Protein AF-A0A1J7IC59-F1 (afdb_monomer)

Secondary structure (DSSP, 8-state):
----PPPEEHHHHTTT--HHHHHHHHHHHHHHHHTTSEEEE-SSTT---EEE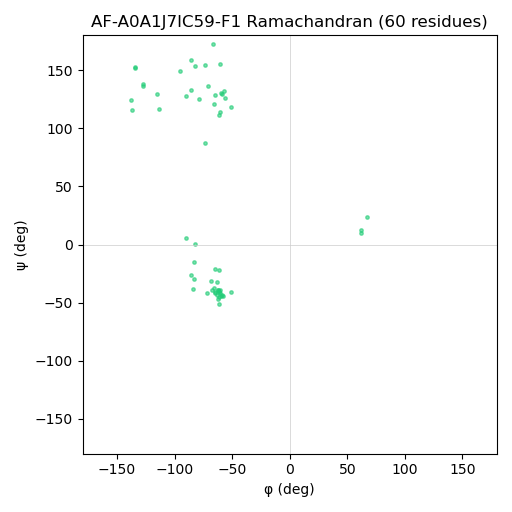E-HHHHT---

Sequence (62 aa):
MEEPAEDLSLNKILERKTRKLSARMFFEVLVLKNHGLIDVQQDEPYGDISLKLTFSFSKAHI

Mean predicted aligned error: 6.24 Å

Nearest PDB structures (foldseek):
  8roa-assembly2_D  TM=9.569E-01  e=8.842E-04  Homo sapiens
  8ro9-assembly2_D  TM=9.419E-01  e=1.488E-03  Homo sapiens
  8rod-assembly1_B  TM=9.436E-01  e=1.808E-03  Homo sapiens
  6wge-assembly1_C  TM=9.444E-01  e=2.672E-03  Homo sapiens
  8rof-assembly1_B  TM=8.475E-01  e=1.394E-03  Homo sapiens

Foldseek 3Di:
DPDFDPWDWLCVVCPPPDPVVSVVVVVVLVVCVVVVQWDWDDDDVVHIITIGGDPVNVPPDD

Structure (mmCIF, N/CA/C/O backbone):
data_AF-A0A1J7IC59-F1
#
_entry.id   AF-A0A1J7IC59-F1
#
loop_
_atom_site.group_PDB
_atom_site.id
_atom_site.type_symbol
_atom_site.label_atom_id
_atom_site.label_alt_id
_atom_site.label_comp_id
_atom_site.label_asym_id
_atom_site.label_entity_id
_atom_site.label_seq_id
_atom_site.pdbx_PDB_ins_code
_atom_site.Cartn_x
_atom_site.Cartn_y
_atom_site.Cartn_z
_atom_site.occupancy
_atom_site.B_iso_or_equiv
_atom_site.auth_seq_id
_atom_site.auth_comp_id
_atom_site.auth_asym_id
_atom_site.auth_atom_id
_atom_site.pdbx_PDB_model_num
ATOM 1 N N . MET A 1 1 ? -18.073 -20.139 -14.870 1.00 38.09 1 MET A N 1
ATOM 2 C CA . MET A 1 1 ? -18.156 -19.387 -13.605 1.00 38.09 1 MET A CA 1
ATOM 3 C C . MET A 1 1 ? -16.767 -18.829 -13.385 1.00 38.09 1 MET A C 1
ATOM 5 O O . MET A 1 1 ? -15.858 -19.631 -13.237 1.00 38.09 1 MET A O 1
ATOM 9 N N . GLU A 1 2 ? -16.570 -17.517 -13.539 1.00 50.72 2 GLU A N 1
ATOM 10 C CA . GLU A 1 2 ? -15.304 -16.885 -13.139 1.00 50.72 2 GLU A CA 1
ATOM 11 C C . GLU A 1 2 ? -15.211 -17.008 -11.617 1.00 50.72 2 GLU A C 1
ATOM 13 O O . GLU A 1 2 ? -16.129 -16.583 -10.913 1.00 50.72 2 GLU A O 1
ATOM 18 N N . GLU A 1 3 ? -14.160 -17.658 -11.116 1.00 51.34 3 GLU A N 1
ATOM 19 C CA . GLU A 1 3 ? -13.867 -17.629 -9.688 1.00 51.34 3 GLU A CA 1
ATOM 20 C C . GLU A 1 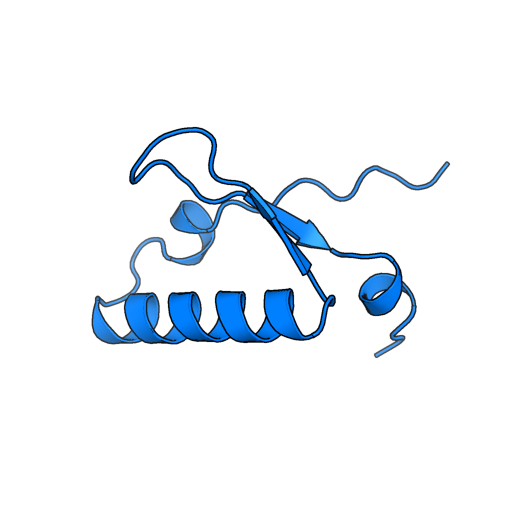3 ? -13.650 -16.164 -9.290 1.00 51.34 3 GLU A C 1
ATOM 22 O O . GLU A 1 3 ? -12.918 -15.450 -9.986 1.00 51.34 3 GLU A O 1
ATOM 27 N N . PRO A 1 4 ? -14.308 -15.670 -8.228 1.00 55.34 4 PRO A N 1
ATOM 28 C CA . PRO A 1 4 ? -14.044 -14.326 -7.753 1.00 55.34 4 PRO A CA 1
ATOM 29 C C . PRO A 1 4 ? -12.571 -14.279 -7.354 1.00 55.34 4 PRO A C 1
ATOM 31 O O . PRO A 1 4 ? -12.164 -14.982 -6.434 1.00 55.34 4 PRO A O 1
ATOM 34 N N . ALA A 1 5 ? -11.776 -13.492 -8.082 1.00 62.91 5 ALA A N 1
ATOM 35 C CA . ALA A 1 5 ? -10.391 -13.239 -7.719 1.00 62.91 5 ALA A CA 1
ATOM 36 C C . ALA A 1 5 ? -10.365 -12.808 -6.248 1.00 62.91 5 ALA A C 1
ATOM 38 O O . ALA A 1 5 ? -11.027 -11.832 -5.890 1.00 62.91 5 ALA A O 1
ATOM 39 N N . GLU A 1 6 ? -9.687 -13.594 -5.411 1.00 72.06 6 GLU A N 1
ATOM 40 C CA . GLU A 1 6 ? -9.583 -13.339 -3.978 1.00 72.06 6 GLU A CA 1
ATOM 41 C C . GLU A 1 6 ? -8.940 -11.964 -3.767 1.00 72.06 6 GLU A C 1
ATOM 43 O O . GLU A 1 6 ? -7.912 -11.648 -4.376 1.00 72.06 6 GLU A O 1
ATOM 48 N N . ASP A 1 7 ? -9.572 -11.128 -2.944 1.00 85.00 7 ASP A N 1
ATOM 49 C CA . ASP A 1 7 ? -9.081 -9.779 -2.686 1.00 85.00 7 ASP A CA 1
ATOM 50 C C . ASP A 1 7 ? -7.724 -9.857 -1.959 1.00 85.00 7 ASP A C 1
ATOM 52 O O . ASP A 1 7 ? -7.556 -10.547 -0.948 1.00 85.00 7 ASP A O 1
ATOM 56 N N . LEU A 1 8 ? -6.724 -9.146 -2.480 1.00 91.88 8 LEU A N 1
ATOM 57 C CA . LEU A 1 8 ? -5.362 -9.157 -1.955 1.00 91.88 8 LEU A CA 1
ATOM 58 C C . LEU A 1 8 ? -5.185 -8.073 -0.889 1.00 91.88 8 LEU A C 1
ATOM 60 O O . LEU A 1 8 ? -5.420 -6.897 -1.143 1.00 91.88 8 LEU A O 1
ATOM 64 N N . SER A 1 9 ? -4.683 -8.448 0.286 1.00 95.12 9 SER A N 1
ATOM 65 C CA . SER A 1 9 ? -4.353 -7.502 1.364 1.00 95.12 9 SER A CA 1
ATOM 66 C C . SER A 1 9 ? -3.017 -6.796 1.112 1.00 95.12 9 SER A C 1
ATOM 68 O O . SER A 1 9 ? -1.971 -7.445 0.980 1.00 95.12 9 SER A O 1
ATOM 70 N N . LEU A 1 10 ? -3.022 -5.460 1.118 1.0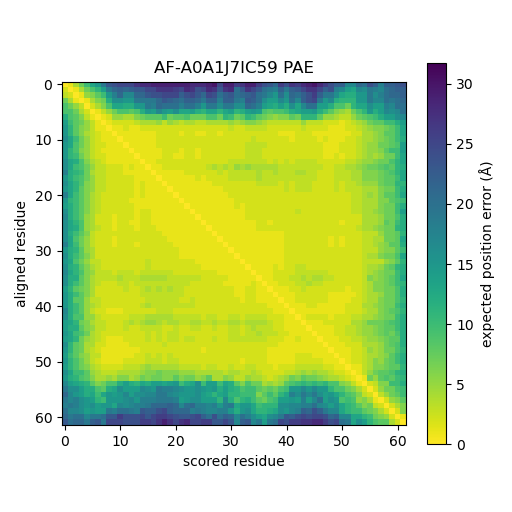0 95.94 10 LEU A N 1
ATOM 71 C CA . LEU A 1 10 ? -1.804 -4.662 0.998 1.00 95.94 10 LEU A CA 1
ATOM 72 C C . LEU A 1 10 ? -0.882 -4.850 2.211 1.00 95.94 10 LEU A C 1
ATOM 74 O O . LEU A 1 10 ? 0.334 -4.934 2.030 1.00 95.94 10 LEU A O 1
ATOM 78 N N . ASN A 1 11 ? -1.422 -4.986 3.427 1.00 96.00 11 ASN A N 1
ATOM 79 C CA . ASN A 1 11 ? -0.606 -5.266 4.612 1.00 96.00 11 ASN A CA 1
ATOM 80 C C . ASN A 1 11 ? 0.155 -6.590 4.488 1.00 96.00 11 ASN A C 1
ATOM 82 O O . ASN A 1 11 ? 1.343 -6.637 4.811 1.00 96.00 11 ASN A O 1
ATOM 86 N N . LYS A 1 12 ? -0.485 -7.645 3.965 1.00 96.12 12 LYS A N 1
ATOM 87 C CA . LYS A 1 12 ? 0.191 -8.928 3.701 1.00 96.12 12 LYS A CA 1
ATOM 88 C C . LYS A 1 12 ? 1.278 -8.788 2.630 1.00 96.12 12 LYS A C 1
ATOM 90 O O . LYS A 1 12 ? 2.371 -9.319 2.796 1.00 96.12 12 LYS A O 1
ATOM 95 N N . ILE A 1 13 ? 1.025 -8.033 1.556 1.00 95.25 13 ILE A N 1
ATOM 96 C CA . ILE A 1 13 ? 2.021 -7.777 0.493 1.00 95.25 13 ILE A CA 1
ATOM 97 C C . ILE A 1 13 ? 3.245 -7.022 1.040 1.00 95.25 13 ILE A C 1
ATOM 99 O O . ILE A 1 13 ? 4.388 -7.286 0.646 1.00 95.25 13 ILE A O 1
ATOM 103 N N . LEU A 1 14 ? 3.010 -6.069 1.942 1.00 96.75 14 LEU A N 1
ATOM 104 C CA . LEU A 1 14 ? 4.040 -5.215 2.531 1.00 96.75 14 LEU A CA 1
ATOM 105 C C . LEU A 1 14 ? 4.646 -5.784 3.819 1.00 96.75 14 LEU A C 1
ATOM 107 O O . LEU A 1 14 ? 5.499 -5.130 4.431 1.00 96.75 14 LEU A O 1
ATOM 111 N N . GLU A 1 15 ? 4.275 -7.005 4.207 1.00 97.06 15 GLU A N 1
ATOM 112 C CA . GLU A 1 15 ? 4.835 -7.657 5.382 1.00 97.06 15 GLU A CA 1
ATOM 113 C C . GLU A 1 15 ? 6.365 -7.742 5.246 1.00 97.06 15 GLU A C 1
ATOM 115 O O . GLU A 1 15 ? 6.915 -8.120 4.204 1.00 97.06 15 G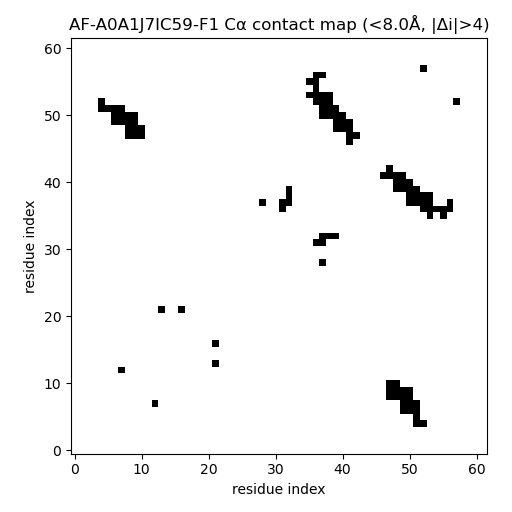LU A O 1
ATOM 120 N N .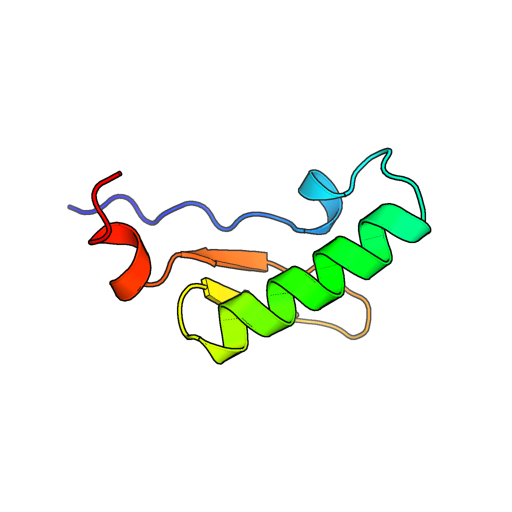 ARG A 1 16 ? 7.076 -7.348 6.310 1.00 97.44 16 ARG A N 1
ATOM 121 C CA . ARG A 1 16 ? 8.551 -7.350 6.394 1.00 97.44 16 ARG A CA 1
ATOM 122 C C . ARG A 1 16 ? 9.256 -6.437 5.379 1.00 97.44 16 ARG A C 1
ATOM 124 O O . ARG A 1 16 ? 10.475 -6.524 5.224 1.00 97.44 16 ARG A O 1
ATOM 131 N N . LYS A 1 17 ? 8.536 -5.548 4.687 1.00 97.19 17 LYS A N 1
ATOM 132 C CA . LYS A 1 17 ? 9.142 -4.537 3.810 1.00 97.19 17 LYS A CA 1
ATOM 133 C C . LYS A 1 17 ? 9.605 -3.323 4.616 1.00 97.19 17 LYS A C 1
ATOM 135 O O . LYS A 1 17 ? 9.092 -3.012 5.687 1.00 97.19 17 LYS A O 1
ATOM 140 N N . THR A 1 18 ? 10.606 -2.617 4.092 1.00 98.25 18 THR A N 1
ATOM 141 C CA . THR A 1 18 ? 11.080 -1.367 4.701 1.00 98.25 18 THR A CA 1
ATOM 142 C C . THR A 1 18 ? 10.080 -0.241 4.460 1.00 98.25 18 THR A C 1
ATOM 144 O O . THR A 1 18 ? 9.404 -0.216 3.434 1.00 98.25 18 THR A O 1
ATOM 147 N N . ARG A 1 19 ? 10.075 0.775 5.334 1.00 97.56 19 ARG A N 1
ATOM 148 C CA . ARG A 1 19 ? 9.234 1.976 5.174 1.00 97.56 19 ARG A CA 1
ATOM 149 C C . ARG A 1 19 ? 9.364 2.622 3.789 1.00 97.56 19 ARG A C 1
ATOM 151 O O . ARG A 1 19 ? 8.364 3.049 3.220 1.00 97.56 19 ARG A O 1
ATOM 158 N N . LYS A 1 20 ? 10.585 2.687 3.243 1.00 98.19 20 LYS A N 1
ATOM 159 C CA . LYS A 1 20 ? 10.845 3.258 1.910 1.00 98.19 20 LYS A CA 1
ATOM 160 C C . LYS A 1 20 ? 10.117 2.474 0.819 1.00 98.19 20 LYS A C 1
ATOM 162 O O . LYS A 1 20 ? 9.520 3.079 -0.066 1.00 98.19 20 LYS A O 1
ATOM 167 N N . LEU A 1 21 ? 10.174 1.145 0.882 1.00 97.75 21 LEU A N 1
ATOM 168 C CA . LEU A 1 21 ? 9.520 0.292 -0.102 1.00 97.75 21 LEU A CA 1
ATOM 169 C C . LEU A 1 21 ? 7.998 0.321 0.067 1.00 97.75 21 LEU A C 1
ATOM 171 O O . LEU A 1 21 ? 7.300 0.463 -0.928 1.00 97.75 21 LEU A O 1
ATOM 175 N N . SER A 1 22 ? 7.492 0.290 1.301 1.00 97.69 22 SER A N 1
ATOM 176 C CA . SER A 1 22 ? 6.054 0.389 1.577 1.00 97.69 22 SER A CA 1
ATOM 177 C C . SER A 1 22 ? 5.452 1.695 1.056 1.00 97.69 22 SER A C 1
ATOM 179 O O . SER A 1 22 ? 4.420 1.665 0.396 1.00 97.69 22 SER A O 1
ATOM 181 N N . ALA A 1 23 ? 6.121 2.835 1.266 1.00 97.81 23 ALA A N 1
ATOM 182 C CA . ALA A 1 23 ? 5.662 4.125 0.743 1.00 97.81 23 ALA A CA 1
ATOM 183 C C . ALA A 1 23 ? 5.668 4.175 -0.795 1.00 97.81 23 ALA A C 1
ATOM 185 O O . ALA A 1 23 ? 4.733 4.694 -1.401 1.00 97.81 23 ALA A O 1
ATOM 186 N N . ARG A 1 24 ? 6.705 3.608 -1.426 1.00 98.06 24 ARG A N 1
ATOM 187 C CA . ARG A 1 24 ? 6.782 3.493 -2.887 1.00 98.06 24 ARG A CA 1
ATOM 188 C C . ARG A 1 24 ? 5.633 2.644 -3.436 1.00 98.06 24 ARG A C 1
ATOM 190 O O . ARG A 1 24 ? 4.921 3.105 -4.318 1.00 98.06 24 ARG A O 1
ATOM 197 N N . MET A 1 25 ? 5.436 1.448 -2.885 1.00 97.00 25 MET A N 1
ATOM 198 C CA . MET A 1 25 ? 4.376 0.528 -3.308 1.00 97.00 25 MET A CA 1
ATOM 199 C C . MET A 1 25 ? 2.984 1.131 -3.097 1.00 97.00 25 MET A C 1
ATOM 201 O O . MET A 1 25 ? 2.134 1.004 -3.968 1.00 97.00 25 MET A O 1
ATOM 205 N N . PHE A 1 26 ? 2.753 1.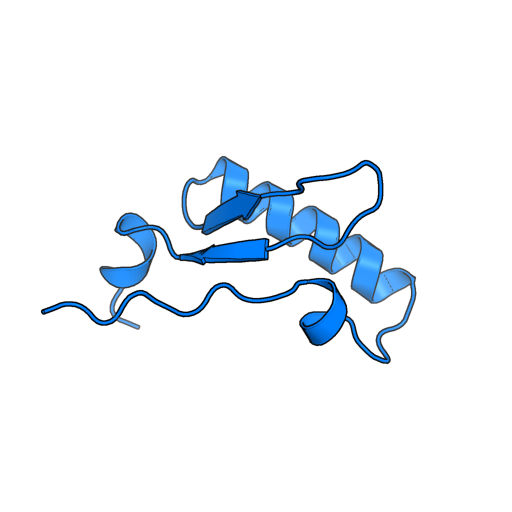835 -1.983 1.00 96.62 26 PHE A N 1
ATOM 206 C CA . PHE A 1 26 ? 1.490 2.538 -1.744 1.00 96.62 26 PHE A CA 1
ATOM 207 C C . PHE A 1 26 ? 1.190 3.552 -2.856 1.00 96.62 26 PHE A C 1
ATOM 209 O O . PHE A 1 26 ? 0.078 3.594 -3.374 1.00 96.62 26 PHE A O 1
ATOM 216 N N . PHE A 1 27 ? 2.188 4.331 -3.283 1.00 97.69 27 PHE A N 1
ATOM 217 C CA . PHE A 1 27 ? 2.008 5.260 -4.397 1.00 97.69 27 PHE A CA 1
ATOM 218 C C . PHE A 1 27 ? 1.793 4.534 -5.734 1.00 97.69 27 PHE A C 1
ATOM 220 O O . PHE A 1 27 ? 0.943 4.940 -6.522 1.00 97.69 27 PHE A O 1
ATOM 227 N N . GLU A 1 28 ? 2.510 3.437 -5.984 1.00 96.88 28 GLU A N 1
ATOM 228 C CA . GLU A 1 28 ? 2.308 2.602 -7.176 1.00 96.88 28 GLU A CA 1
ATOM 229 C C . GLU A 1 28 ? 0.878 2.024 -7.230 1.00 96.88 28 GLU A C 1
ATOM 231 O O . GLU A 1 28 ? 0.252 2.062 -8.287 1.00 96.88 28 GLU A O 1
ATOM 236 N N . VAL A 1 29 ? 0.299 1.604 -6.097 1.00 96.12 29 VAL A N 1
ATOM 237 C CA . VAL A 1 29 ? -1.117 1.187 -5.991 1.00 96.12 29 VAL A CA 1
ATOM 238 C C . VAL A 1 29 ? -2.067 2.316 -6.403 1.00 96.12 29 VAL A C 1
ATOM 240 O O . VAL A 1 29 ? -3.006 2.078 -7.164 1.00 96.12 29 VAL A O 1
ATOM 243 N N . LEU A 1 30 ? -1.811 3.556 -5.972 1.00 97.06 30 LEU A N 1
ATOM 244 C CA . LEU A 1 30 ? -2.621 4.708 -6.387 1.00 97.06 30 LEU A CA 1
ATOM 245 C C . LEU A 1 30 ? -2.543 4.951 -7.899 1.00 97.06 30 LEU A C 1
ATOM 247 O O . LEU A 1 30 ? -3.561 5.243 -8.526 1.00 97.06 30 LEU A O 1
ATOM 251 N N . VAL A 1 31 ? -1.362 4.789 -8.500 1.00 97.00 31 VAL A N 1
ATOM 252 C CA . VAL A 1 31 ? -1.186 4.895 -9.956 1.00 97.00 31 VAL A CA 1
ATOM 253 C C . VAL A 1 31 ? -1.998 3.814 -10.676 1.00 97.00 31 VAL A C 1
ATOM 255 O O . VAL A 1 31 ? -2.740 4.127 -11.606 1.00 97.00 31 VAL A O 1
ATOM 258 N N . LEU A 1 32 ? -1.932 2.559 -10.221 1.00 94.38 32 LEU A N 1
ATOM 259 C CA . LEU A 1 32 ? -2.702 1.453 -10.803 1.00 94.38 32 LEU A CA 1
ATOM 260 C C . LEU A 1 32 ? -4.220 1.683 -10.700 1.00 94.38 32 LEU A C 1
ATOM 262 O O . LEU A 1 32 ? -4.945 1.445 -11.670 1.00 94.38 32 LEU A O 1
ATOM 266 N N . LYS A 1 33 ? -4.698 2.198 -9.559 1.00 94.44 33 LYS A N 1
ATOM 267 C CA . LYS A 1 33 ? -6.103 2.585 -9.364 1.00 94.44 33 LYS A CA 1
ATOM 268 C C . LYS A 1 33 ? -6.511 3.716 -10.307 1.00 94.44 33 LYS A C 1
ATOM 270 O O . LYS A 1 33 ? -7.573 3.640 -10.919 1.00 94.44 33 LYS A O 1
ATOM 275 N N . ASN A 1 34 ? -5.665 4.732 -10.471 1.00 95.12 34 ASN A N 1
ATOM 276 C CA . ASN A 1 34 ? -5.922 5.862 -11.367 1.00 95.12 34 ASN A CA 1
ATOM 277 C C . ASN A 1 34 ? -6.027 5.435 -12.843 1.00 95.12 34 ASN A C 1
ATOM 279 O O . ASN A 1 34 ? -6.814 6.001 -13.595 1.00 95.12 34 ASN A O 1
ATOM 283 N N . HIS A 1 35 ? -5.283 4.404 -13.251 1.00 92.62 35 HIS A N 1
ATOM 284 C CA . HIS A 1 35 ? -5.402 3.798 -14.582 1.00 92.62 35 HIS A CA 1
ATOM 285 C C . HIS A 1 35 ? -6.545 2.775 -14.704 1.00 92.62 35 HIS A C 1
ATOM 287 O O . HIS A 1 35 ? -6.737 2.197 -15.772 1.00 92.62 35 HIS A O 1
ATOM 293 N N . GLY A 1 36 ? -7.310 2.539 -13.633 1.00 90.00 36 GLY A N 1
ATOM 294 C CA . GLY A 1 36 ? -8.428 1.596 -13.626 1.00 90.00 36 GLY A CA 1
ATOM 295 C C . GLY A 1 36 ? -8.008 0.132 -13.777 1.00 90.00 36 GLY A C 1
ATOM 296 O O . GLY A 1 36 ? -8.812 -0.675 -14.240 1.00 90.00 36 GLY A O 1
ATOM 297 N N . LEU A 1 37 ? -6.763 -0.210 -13.429 1.00 90.56 37 LEU A N 1
ATOM 298 C CA . LEU A 1 37 ? -6.213 -1.574 -13.516 1.00 90.56 37 LEU A CA 1
ATOM 299 C C . LEU A 1 37 ? -6.524 -2.415 -12.272 1.00 90.56 37 LEU A C 1
ATOM 301 O O . LEU A 1 37 ? -6.584 -3.641 -12.333 1.00 90.56 37 LEU A O 1
ATOM 305 N N . ILE A 1 38 ? -6.714 -1.744 -11.139 1.00 92.56 38 ILE A N 1
ATOM 306 C CA . ILE A 1 38 ? -7.116 -2.363 -9.880 1.00 92.56 38 ILE A CA 1
ATOM 307 C C . ILE A 1 38 ? -8.221 -1.542 -9.229 1.00 92.56 38 ILE A C 1
ATOM 309 O O . ILE A 1 38 ? -8.307 -0.322 -9.401 1.00 92.56 38 ILE A O 1
ATOM 313 N N . ASP A 1 39 ? -9.052 -2.227 -8.463 1.00 93.69 39 ASP A N 1
ATOM 314 C CA . ASP A 1 39 ? -9.923 -1.627 -7.476 1.00 93.69 39 ASP A CA 1
ATOM 315 C C . ASP A 1 39 ? -9.260 -1.670 -6.096 1.00 93.69 39 ASP A C 1
ATOM 317 O O . ASP A 1 39 ? -8.437 -2.544 -5.813 1.00 93.69 39 ASP A O 1
ATOM 321 N N . VAL A 1 40 ? -9.577 -0.677 -5.269 1.00 94.69 40 VAL A N 1
ATOM 322 C CA . VAL A 1 40 ? -8.939 -0.442 -3.972 1.00 94.69 40 VAL A CA 1
ATOM 323 C C . VAL A 1 40 ? -10.026 -0.074 -2.974 1.00 94.69 40 VAL A C 1
ATOM 325 O O . VAL A 1 40 ? -10.750 0.896 -3.204 1.00 94.69 40 VAL A O 1
ATOM 328 N N . GLN A 1 41 ? -10.110 -0.817 -1.871 1.00 95.19 41 GLN A N 1
ATOM 329 C CA . GLN A 1 41 ? -11.092 -0.605 -0.808 1.00 95.19 41 GLN A CA 1
ATOM 330 C C . GLN A 1 41 ? -10.401 -0.503 0.558 1.00 95.19 41 GLN A C 1
ATOM 332 O O . GLN A 1 41 ? -9.500 -1.282 0.864 1.00 95.19 41 GLN A O 1
ATOM 337 N N . GLN A 1 42 ? -10.832 0.467 1.367 1.00 96.38 42 GLN A N 1
ATOM 338 C CA . GLN A 1 42 ? -10.428 0.652 2.761 1.00 96.38 42 GLN A CA 1
ATOM 339 C C . GLN A 1 42 ? -11.681 0.984 3.578 1.00 96.38 42 GLN A C 1
ATOM 341 O O . GLN A 1 42 ? -12.306 2.018 3.345 1.00 96.38 42 GLN A O 1
ATOM 346 N N . ASP A 1 43 ? -12.047 0.108 4.513 1.00 95.50 43 ASP A N 1
ATOM 347 C CA . ASP A 1 43 ? -13.318 0.219 5.245 1.00 95.50 43 ASP A CA 1
ATOM 348 C C . ASP A 1 43 ? -13.241 1.179 6.442 1.00 95.50 43 ASP A C 1
ATOM 350 O O . ASP A 1 43 ? -14.228 1.823 6.796 1.00 95.50 43 ASP A O 1
ATOM 354 N N . GLU A 1 44 ? -12.062 1.312 7.053 1.00 96.69 44 GLU A N 1
ATOM 355 C CA . GLU A 1 44 ? -11.826 2.160 8.222 1.00 96.69 44 GLU A CA 1
ATOM 356 C C . GLU A 1 44 ? -10.544 2.998 8.073 1.00 96.69 44 GLU A C 1
ATOM 358 O O . GLU A 1 44 ? -9.607 2.585 7.381 1.00 96.69 44 GLU A O 1
ATOM 363 N N . PRO A 1 45 ? -10.451 4.181 8.714 1.00 97.19 45 PRO A N 1
ATOM 364 C CA . PRO A 1 45 ? -9.252 5.009 8.650 1.00 97.19 45 PRO A CA 1
ATOM 365 C C . PRO A 1 45 ? -8.012 4.239 9.105 1.00 97.19 45 PRO A C 1
ATOM 367 O O . PRO A 1 45 ? -7.979 3.709 10.211 1.00 97.19 45 PRO A O 1
ATOM 370 N N . TYR A 1 46 ? -6.977 4.220 8.262 1.00 95.44 46 TYR A N 1
ATOM 371 C CA . TYR A 1 46 ? -5.728 3.481 8.503 1.00 95.44 46 TYR A CA 1
ATOM 372 C C . TYR A 1 46 ? -5.890 1.956 8.630 1.00 95.44 46 TYR A C 1
ATOM 374 O O . TYR A 1 46 ? -4.924 1.276 8.980 1.00 95.44 46 TYR A O 1
ATOM 382 N N . GLY A 1 47 ? -7.073 1.423 8.310 1.00 96.25 47 GLY A N 1
ATOM 383 C CA . GLY A 1 47 ? -7.310 -0.007 8.175 1.00 96.25 47 GLY A CA 1
ATOM 384 C C . GLY A 1 47 ? -6.549 -0.600 6.994 1.00 96.25 47 GLY A C 1
ATOM 385 O O . GLY A 1 47 ? -5.945 0.118 6.186 1.00 96.25 47 GLY A O 1
ATOM 386 N N . ASP A 1 48 ? -6.584 -1.925 6.893 1.00 96.31 48 ASP A N 1
ATOM 387 C CA . ASP A 1 48 ? -5.999 -2.625 5.752 1.00 96.31 48 ASP A CA 1
ATOM 388 C C . ASP A 1 48 ? -6.659 -2.199 4.433 1.00 96.31 48 ASP A C 1
ATOM 390 O O . ASP A 1 48 ? -7.798 -1.727 4.395 1.00 96.31 48 ASP A O 1
ATOM 394 N N . ILE A 1 49 ? -5.905 -2.353 3.351 1.00 96.56 49 ILE A N 1
ATOM 395 C CA . ILE A 1 49 ? -6.336 -1.998 2.007 1.00 96.56 49 ILE A CA 1
ATOM 396 C C . ILE A 1 49 ? -6.462 -3.285 1.200 1.00 96.56 49 ILE A C 1
ATOM 398 O O . ILE A 1 49 ? -5.466 -3.969 0.954 1.00 96.56 49 ILE A O 1
ATOM 402 N N . SER A 1 50 ? -7.681 -3.579 0.763 1.00 96.12 50 SER A N 1
ATOM 403 C CA . SER A 1 50 ? -7.987 -4.686 -0.140 1.00 96.12 50 SER A CA 1
ATOM 404 C C . SER A 1 50 ? -7.797 -4.247 -1.590 1.00 96.12 50 SER A C 1
ATOM 406 O O . SER A 1 50 ? -8.268 -3.182 -1.997 1.00 96.1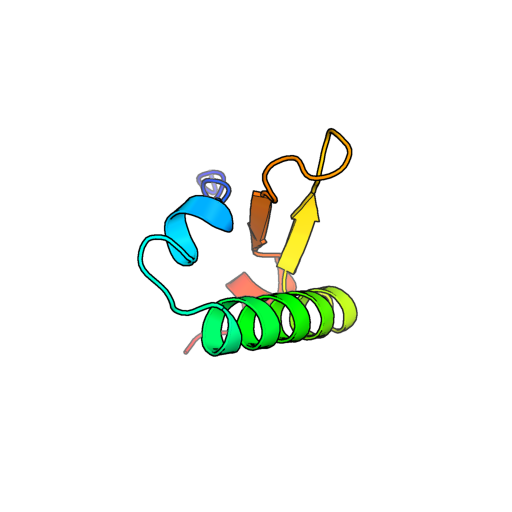2 50 SER A O 1
ATOM 408 N N . LEU A 1 51 ? -7.103 -5.069 -2.374 1.00 94.69 51 LEU A N 1
ATOM 409 C CA . LEU A 1 51 ? -6.816 -4.852 -3.787 1.00 94.69 51 LEU A CA 1
ATOM 410 C C . LEU A 1 51 ? -7.512 -5.923 -4.621 1.00 94.69 51 LEU A C 1
ATOM 412 O O . LEU A 1 51 ? -7.326 -7.116 -4.382 1.00 94.69 51 LEU A O 1
ATOM 416 N N . LYS A 1 52 ? -8.243 -5.502 -5.651 1.00 92.12 52 LYS A N 1
ATOM 417 C CA . LYS A 1 52 ? -8.936 -6.407 -6.569 1.00 92.12 52 LYS A CA 1
ATOM 418 C C . LYS A 1 52 ? -8.577 -6.092 -8.009 1.00 92.12 52 LYS A C 1
ATOM 420 O O . LYS A 1 52 ? -8.508 -4.929 -8.395 1.00 92.12 52 LYS A O 1
ATOM 425 N N . LEU A 1 53 ? -8.355 -7.114 -8.829 1.00 87.25 53 LEU A N 1
ATOM 426 C CA . LEU A 1 53 ? -8.108 -6.903 -10.254 1.00 87.25 53 LEU A CA 1
ATOM 427 C C . LEU A 1 53 ? -9.390 -6.453 -10.955 1.00 87.25 53 LEU A C 1
ATOM 429 O O . LEU A 1 53 ? -10.464 -7.018 -10.741 1.00 87.25 53 LEU A O 1
ATOM 433 N N . THR A 1 54 ? -9.276 -5.453 -11.825 1.00 84.44 54 THR A N 1
ATOM 434 C CA . THR A 1 54 ? -10.379 -5.076 -12.708 1.00 84.44 54 THR A CA 1
ATOM 435 C C . THR A 1 54 ? -10.355 -5.925 -13.980 1.00 84.44 54 THR A C 1
ATOM 437 O O . THR A 1 54 ? -9.329 -6.473 -14.391 1.00 84.44 54 THR A O 1
ATOM 440 N N . PHE A 1 55 ? -11.502 -6.006 -14.654 1.00 71.75 55 PHE A N 1
ATOM 441 C CA . PHE A 1 55 ? -11.652 -6.755 -15.905 1.00 71.75 55 PHE A CA 1
ATOM 442 C C . PHE A 1 55 ? -10.760 -6.236 -17.053 1.00 71.75 55 PHE A C 1
ATOM 444 O O . PHE A 1 55 ? -10.459 -6.964 -17.999 1.00 71.75 55 PHE A O 1
ATOM 451 N N . SER A 1 56 ? -10.323 -4.972 -16.987 1.00 67.12 56 SER A N 1
ATOM 452 C CA . SER A 1 56 ? -9.355 -4.409 -17.937 1.00 67.12 5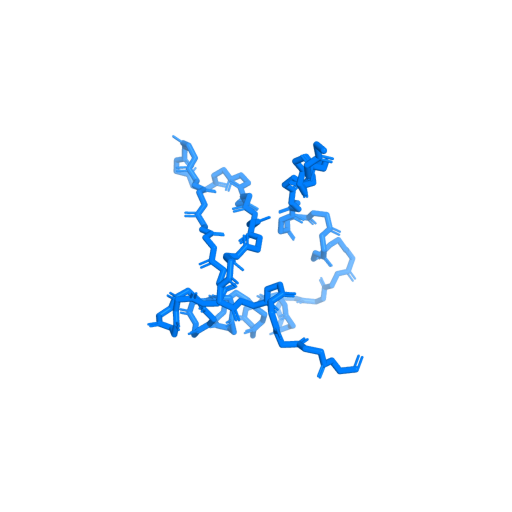6 SER A CA 1
ATOM 453 C C . SER A 1 56 ? -7.970 -5.038 -17.777 1.00 67.12 56 SER A C 1
ATOM 455 O O . SER A 1 56 ? -7.266 -5.192 -18.773 1.00 67.12 56 SER A O 1
ATOM 457 N N . PHE A 1 57 ? -7.605 -5.452 -16.561 1.00 61.50 57 PHE A N 1
ATOM 458 C CA . PHE A 1 57 ? -6.341 -6.124 -16.283 1.00 61.50 57 PHE A CA 1
ATOM 459 C C . PHE A 1 57 ? -6.405 -7.631 -16.558 1.00 61.50 57 PHE A C 1
ATOM 461 O O . PHE A 1 57 ? -5.469 -8.174 -17.132 1.00 61.50 57 PHE A O 1
ATOM 468 N N . SER A 1 58 ? -7.518 -8.311 -16.253 1.00 59.78 58 SER A N 1
ATOM 469 C CA . SER A 1 58 ? -7.651 -9.760 -16.513 1.00 59.78 58 SER A CA 1
ATOM 470 C C . SER A 1 58 ? -7.631 -10.133 -18.004 1.00 59.78 58 SER A C 1
ATOM 472 O O . SER A 1 58 ? -7.313 -11.266 -18.360 1.00 59.78 58 SER A O 1
ATOM 474 N N . LYS A 1 59 ? -7.925 -9.176 -18.894 1.00 58.16 59 LYS A N 1
ATOM 475 C CA . LYS A 1 59 ? -7.797 -9.336 -20.352 1.00 58.16 59 LYS A CA 1
ATOM 476 C C . LYS A 1 59 ? -6.392 -9.096 -20.895 1.00 58.16 59 LYS A C 1
ATOM 478 O O . LYS A 1 59 ? -6.136 -9.469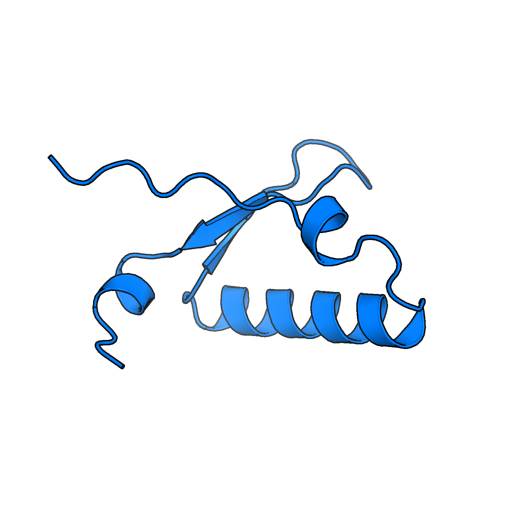 -22.041 1.00 58.16 59 LYS A O 1
ATOM 483 N N . ALA A 1 60 ? -5.499 -8.482 -20.122 1.00 59.12 60 ALA A N 1
ATOM 484 C CA . ALA A 1 60 ? -4.110 -8.320 -20.520 1.00 59.12 60 ALA A CA 1
ATOM 485 C C . ALA A 1 60 ? -3.413 -9.685 -20.402 1.00 59.12 60 ALA A C 1
ATOM 487 O O . ALA A 1 60 ? -2.873 -10.032 -19.358 1.00 59.12 60 ALA A O 1
ATOM 488 N N . HIS A 1 61 ? -3.481 -10.490 -21.468 1.00 44.56 61 HIS A N 1
ATOM 489 C CA . HIS A 1 61 ? -2.619 -11.660 -21.617 1.00 44.56 61 HIS A CA 1
ATOM 490 C C . HIS A 1 61 ? -1.165 -11.175 -21.647 1.00 44.56 61 HIS A C 1
ATOM 492 O O . HIS A 1 61 ? -0.759 -10.503 -22.598 1.00 44.56 61 HIS A O 1
ATOM 498 N N . ILE A 1 62 ? -0.415 -11.498 -20.597 1.00 45.09 62 ILE A N 1
ATOM 499 C CA . ILE A 1 62 ? 1.050 -11.544 -20.606 1.00 45.09 62 ILE A CA 1
ATOM 500 C C . ILE A 1 62 ? 1.437 -13.016 -20.671 1.00 45.09 62 ILE A C 1
ATOM 502 O O . ILE A 1 62 ? 0.825 -13.801 -19.911 1.00 45.09 62 ILE A O 1
#

Radius of gyration: 12.59 Å; Cα contacts (8 Å, |Δi|>4): 57; chains: 1; bounding box: 29×25×30 Å

InterPro domains:
  IPR006909 Rad21/Rec8-like protein, C-terminal, eukaryotic [PF04824] (5-54)
  IPR023093 ScpA-like, C-terminal [G3DSA:1.10.10.580] (2-62)
  IPR036390 Winged helix DNA-binding domain superfamily [SSF46785] (6-55)
  IPR039781 Rad21/Rec8-like protein [PTHR12585] (5-59)

pLDDT: mean 86.5, std 16.84, range [38.09, 98.25]

Solvent-accessible surface area (backbone atoms only — not comparable to full-atom values): 3820 Å² total; per-residue (Å²): 130,85,75,78,76,75,68,41,51,46,61,70,74,44,56,95,54,52,70,72,56,44,55,51,50,54,52,50,51,52,52,38,39,76,71,52,40,31,45,79,49,63,92,48,93,94,48,66,38,39,37,35,81,27,75,71,41,76,68,59,84,126

Organism: Lupinus angustifolius (NCBI:txid3871)